Protein AF-A0A0N5D9C1-F1 (afdb_monomer_lite)

Secondary structure (DSSP, 8-state):
---------------HHHHHHHHHHHHHHHHH---------HHHHHHHHHHHHHHHHHHHHHHHHHHHHHHHHTGGGGSPP------HHHHHHHHHHHS--------

pLDDT: mean 74.48, std 17.84, range [38.59, 97.62]

InterPro domains:
  IPR038948 Protein POLR1D, isoform 2-like [PTHR34769] (49-107)
  IPR060590 POLR1D, N-terminal domain [PF28113] (49-98)

Sequence (107 aa):
MGKNKDHELTGSECDHSKLRKLDKLIVKARHQSKPVTLQKHPSTVQKISELEKRAAEEILKDVARGVRRYEMVGAQGWLKPACLTTDKKFLERVLRSTQPKSRSRDQ

Organism: Thelazia callipaeda (NCBI:txid103827)

Foldseek 3Di:
DDDDDDDDDDDDPDPPVVVVVVVVVVVVVVVVDDPPPPPCDVVNVVVVVVVVVVVVVVVVVVVVVVVVLCVVQNPCSPPDPPDDPDDPVVVVVVVVVPPDPPPPPDD

Radius of gyration: 30.8 Å; chains: 1; bounding box: 72×68×57 Å

Structure (mmCIF, N/CA/C/O backbone):
data_AF-A0A0N5D9C1-F1
#
_entry.id   AF-A0A0N5D9C1-F1
#
loop_
_atom_site.group_PDB
_atom_site.id
_atom_site.type_symbol
_atom_site.label_atom_id
_atom_site.label_alt_id
_atom_site.label_comp_id
_atom_site.label_asym_id
_atom_site.label_entity_id
_atom_site.label_seq_id
_atom_site.pdbx_PDB_ins_code
_atom_site.Cartn_x
_atom_site.Cartn_y
_atom_site.Cartn_z
_atom_site.occupancy
_atom_site.B_iso_or_equiv
_atom_site.auth_seq_id
_atom_site.auth_comp_id
_atom_site.auth_asym_id
_atom_site.auth_atom_id
_atom_site.pdbx_PDB_model_num
ATOM 1 N N . MET A 1 1 ? 39.101 48.465 -12.244 1.00 46.88 1 MET A N 1
ATOM 2 C CA . MET A 1 1 ? 38.879 47.835 -10.925 1.00 46.88 1 MET A CA 1
ATOM 3 C C . MET A 1 1 ? 37.485 48.221 -10.462 1.00 46.88 1 MET A C 1
ATOM 5 O O . MET A 1 1 ? 37.192 49.406 -10.473 1.00 46.88 1 MET A O 1
ATOM 9 N N . GLY A 1 2 ? 36.633 47.248 -10.132 1.00 49.50 2 GLY A N 1
ATOM 10 C CA . GLY A 1 2 ? 35.349 47.494 -9.465 1.00 49.50 2 GLY A CA 1
ATOM 11 C C . GLY A 1 2 ? 34.103 47.313 -10.335 1.00 49.50 2 GLY A C 1
ATOM 12 O O . GLY A 1 2 ? 33.533 48.280 -10.823 1.00 49.50 2 GLY A O 1
ATOM 13 N N . LYS A 1 3 ? 33.636 46.069 -10.467 1.00 46.56 3 LYS A N 1
ATOM 14 C CA . LYS A 1 3 ? 32.206 45.776 -10.632 1.00 46.56 3 LYS A CA 1
ATOM 15 C C . LYS A 1 3 ? 31.850 44.674 -9.638 1.00 46.56 3 LYS A C 1
ATOM 17 O O . LYS A 1 3 ? 31.831 43.506 -10.002 1.00 46.56 3 LYS A O 1
ATOM 22 N N . ASN A 1 4 ? 31.609 45.068 -8.391 1.00 46.31 4 ASN A N 1
ATOM 23 C CA . ASN A 1 4 ? 30.894 44.234 -7.431 1.00 46.31 4 ASN A CA 1
ATOM 24 C C . ASN A 1 4 ? 29.403 44.526 -7.633 1.00 46.31 4 ASN A C 1
ATOM 26 O O . ASN A 1 4 ? 28.980 45.677 -7.515 1.00 46.31 4 ASN A O 1
ATOM 30 N N . LYS A 1 5 ? 28.634 43.507 -8.015 1.00 48.38 5 LYS A N 1
ATOM 31 C CA . LYS A 1 5 ? 27.170 43.518 -8.010 1.00 48.38 5 LYS A CA 1
ATOM 32 C C . LYS A 1 5 ? 26.739 42.520 -6.945 1.00 48.38 5 LYS A C 1
ATOM 34 O O . LYS A 1 5 ? 26.600 41.343 -7.250 1.00 48.38 5 LYS A O 1
ATOM 39 N N . ASP A 1 6 ? 26.543 43.024 -5.738 1.00 53.84 6 ASP A N 1
ATOM 40 C CA . ASP A 1 6 ? 25.781 42.357 -4.690 1.00 53.84 6 ASP A CA 1
ATOM 41 C C . ASP A 1 6 ? 24.555 43.221 -4.368 1.00 53.84 6 ASP A C 1
ATOM 43 O O . ASP A 1 6 ? 24.586 44.433 -4.592 1.00 53.84 6 ASP A O 1
ATOM 47 N N . HIS A 1 7 ? 23.530 42.575 -3.805 1.00 44.06 7 HIS A N 1
ATOM 48 C CA . HIS A 1 7 ? 22.185 43.058 -3.449 1.00 44.06 7 HIS A CA 1
ATOM 49 C C . HIS A 1 7 ? 21.160 42.995 -4.605 1.00 44.06 7 HIS A C 1
ATOM 51 O O . HIS A 1 7 ? 21.397 43.488 -5.698 1.00 44.06 7 HIS A O 1
ATOM 57 N N . GLU A 1 8 ? 19.983 42.382 -4.467 1.00 43.06 8 GLU A N 1
ATOM 58 C CA . GLU A 1 8 ? 19.260 42.042 -3.245 1.00 43.06 8 GLU A CA 1
ATOM 59 C C . GLU A 1 8 ? 18.166 40.999 -3.524 1.00 43.06 8 GLU A C 1
ATOM 61 O O . GLU A 1 8 ? 17.487 41.037 -4.552 1.00 43.06 8 GLU A O 1
ATOM 66 N N . LEU A 1 9 ? 18.006 40.066 -2.584 1.00 45.41 9 LEU A N 1
ATOM 67 C CA . LEU A 1 9 ? 16.882 39.141 -2.491 1.00 45.41 9 LEU A CA 1
ATOM 68 C C . LEU A 1 9 ? 15.630 39.946 -2.133 1.00 45.41 9 LEU A C 1
ATOM 70 O O . LEU A 1 9 ? 15.484 40.399 -0.999 1.00 45.41 9 LEU A O 1
ATOM 74 N N . THR A 1 10 ? 14.715 40.119 -3.082 1.00 44.56 10 THR A N 1
ATOM 75 C CA . THR A 1 10 ? 13.410 40.717 -2.800 1.00 44.56 10 THR A CA 1
ATOM 76 C C . THR A 1 10 ? 12.551 39.706 -2.048 1.00 44.56 10 THR A C 1
ATOM 78 O O . THR A 1 10 ? 12.002 38.750 -2.597 1.00 44.56 10 THR A O 1
ATOM 81 N N . GLY A 1 11 ? 12.484 39.912 -0.733 1.00 38.59 11 GLY A N 1
ATOM 82 C CA . GLY A 1 11 ? 11.509 39.280 0.137 1.00 38.59 11 GLY A CA 1
ATOM 83 C C . GLY A 1 11 ? 10.095 39.600 -0.340 1.00 38.59 11 GLY A C 1
ATOM 84 O O . GLY A 1 11 ? 9.738 40.753 -0.561 1.00 38.59 11 GLY A O 1
ATOM 85 N N . SER A 1 12 ? 9.302 38.545 -0.504 1.00 49.38 12 SER A N 1
ATOM 86 C CA . SER A 1 12 ? 7.863 38.590 -0.750 1.00 49.38 12 SER A CA 1
ATOM 87 C C . SER A 1 12 ? 7.171 39.436 0.326 1.00 49.38 12 SER A C 1
ATOM 89 O O . SER A 1 12 ? 6.990 38.960 1.447 1.00 49.38 12 SER A O 1
ATOM 91 N N . GLU A 1 13 ? 6.753 40.655 -0.022 1.00 47.03 13 GLU A N 1
ATOM 92 C CA . GLU A 1 13 ? 5.914 41.524 0.810 1.00 47.03 13 GLU A CA 1
ATOM 93 C C . GLU A 1 13 ? 4.652 40.773 1.265 1.00 47.03 13 GLU A C 1
ATOM 95 O O . GLU A 1 13 ? 3.704 40.520 0.514 1.00 47.03 13 GLU A O 1
ATOM 100 N N . CYS A 1 14 ? 4.644 40.369 2.531 1.00 46.03 14 CYS A N 1
ATOM 101 C CA . CYS A 1 14 ? 3.505 39.745 3.177 1.00 46.03 14 CYS A CA 1
ATOM 102 C C . CYS A 1 14 ? 2.497 40.825 3.595 1.00 46.03 14 CYS A C 1
ATOM 104 O O . CYS A 1 14 ? 2.542 41.393 4.679 1.00 46.03 14 CYS A O 1
ATOM 106 N N . ASP A 1 15 ? 1.552 41.078 2.694 1.00 53.31 15 ASP A N 1
ATOM 107 C CA . ASP A 1 15 ? 0.357 41.909 2.864 1.00 53.31 15 ASP A CA 1
ATOM 108 C C . ASP A 1 15 ? -0.350 41.693 4.228 1.00 53.31 15 ASP A C 1
ATOM 110 O O . ASP A 1 15 ? -1.161 40.773 4.411 1.00 53.31 15 ASP A O 1
ATOM 114 N N . HIS A 1 16 ? -0.104 42.581 5.198 1.00 54.84 16 HIS A N 1
ATOM 115 C CA . HIS A 1 16 ? -0.701 42.551 6.545 1.00 54.84 16 HIS A CA 1
ATOM 116 C C . HIS A 1 16 ? -2.244 42.637 6.557 1.00 54.84 16 HIS A C 1
ATOM 118 O O . HIS A 1 16 ? -2.894 42.354 7.568 1.00 54.84 16 HIS A O 1
ATOM 124 N N . SER A 1 17 ? -2.862 42.994 5.429 1.00 59.00 17 SER A N 1
ATOM 125 C CA . SER A 1 17 ? -4.316 43.034 5.238 1.00 59.00 17 SER A CA 1
ATOM 126 C C . SER A 1 17 ? -4.955 41.641 5.092 1.00 59.00 17 SER A C 1
ATOM 128 O O . SER A 1 17 ? -6.133 41.462 5.424 1.00 59.00 17 SER A O 1
ATOM 130 N N . LYS A 1 18 ? -4.189 40.636 4.639 1.00 57.50 18 LYS A N 1
ATOM 131 C CA . LYS A 1 18 ? -4.654 39.250 4.433 1.00 57.50 18 LYS A CA 1
ATOM 132 C C . LYS A 1 18 ? -4.826 38.502 5.758 1.00 57.50 18 LYS A C 1
ATOM 134 O O . LYS A 1 18 ? -5.796 37.759 5.902 1.00 57.50 18 LYS A O 1
ATOM 139 N N . LEU A 1 19 ? -3.971 38.791 6.745 1.00 58.56 19 LEU A N 1
ATOM 140 C CA . LEU A 1 19 ? -4.065 38.264 8.115 1.00 58.56 19 LEU A CA 1
ATOM 141 C C . LEU A 1 19 ? -5.437 38.564 8.742 1.00 58.56 19 LEU A C 1
ATOM 143 O O . LEU A 1 19 ? -6.144 37.653 9.162 1.00 58.56 19 LEU A O 1
ATOM 147 N N . ARG A 1 20 ? -5.913 39.814 8.643 1.00 71.38 20 ARG A N 1
ATOM 148 C CA . ARG A 1 20 ? -7.205 40.220 9.233 1.00 71.38 20 ARG A CA 1
ATOM 149 C C . ARG A 1 20 ? -8.424 39.560 8.582 1.00 71.38 20 ARG A C 1
ATOM 151 O O . ARG A 1 20 ? -9.465 39.426 9.225 1.00 71.38 20 ARG A O 1
ATOM 158 N N . LYS A 1 21 ? -8.348 39.200 7.294 1.00 79.25 21 LYS A N 1
ATOM 159 C CA . LYS A 1 21 ? -9.442 38.502 6.590 1.00 79.25 21 LYS A CA 1
ATOM 160 C C . LYS A 1 21 ? -9.539 37.046 7.043 1.00 79.25 21 LYS A C 1
ATOM 162 O O . LYS A 1 21 ? -10.647 36.561 7.264 1.00 79.25 21 LYS A O 1
ATOM 167 N N . LEU A 1 22 ? -8.392 36.389 7.216 1.00 78.31 22 LEU A N 1
ATOM 168 C CA . LEU A 1 22 ? -8.317 35.023 7.730 1.00 78.31 22 LEU A CA 1
ATOM 169 C C . LEU A 1 22 ? -8.830 34.939 9.169 1.00 78.31 22 LEU A C 1
ATOM 171 O O . LEU A 1 22 ? -9.668 34.087 9.453 1.00 78.31 22 LEU A O 1
ATOM 175 N N . ASP A 1 23 ? -8.448 35.878 10.034 1.00 82.06 23 ASP A N 1
ATOM 176 C CA . ASP A 1 23 ? -8.921 35.916 11.424 1.00 82.06 23 ASP A CA 1
ATOM 177 C C . ASP A 1 23 ? -10.450 36.016 11.513 1.00 82.06 23 ASP A C 1
ATOM 179 O O . ASP A 1 23 ? -11.098 35.275 12.257 1.00 82.06 23 ASP A O 1
ATOM 183 N N . LYS A 1 24 ? -11.061 36.874 10.685 1.00 82.31 24 LYS A N 1
ATOM 184 C CA . LYS A 1 24 ? -12.526 36.999 10.593 1.00 82.31 24 LYS A CA 1
ATOM 185 C C . LYS A 1 24 ? -13.188 35.699 10.140 1.00 82.31 24 LYS A C 1
ATOM 187 O O . LYS A 1 24 ? -14.262 35.353 10.634 1.00 82.31 24 LYS A O 1
ATOM 192 N N . LEU A 1 25 ? -12.560 34.979 9.212 1.00 85.44 25 LEU A N 1
ATOM 193 C CA . LEU A 1 25 ? -13.067 33.704 8.713 1.00 85.44 25 LEU A CA 1
ATOM 194 C C . LEU A 1 25 ? -12.982 32.609 9.787 1.00 85.44 25 LEU A C 1
ATOM 196 O O . LEU A 1 25 ? -13.940 31.860 9.965 1.00 85.44 25 LEU A O 1
ATOM 200 N N . ILE A 1 26 ? -11.888 32.573 10.553 1.00 83.75 26 ILE A N 1
ATOM 201 C CA . ILE A 1 26 ? -11.684 31.644 11.675 1.00 83.75 26 ILE A CA 1
ATOM 202 C C . ILE A 1 26 ? -12.736 31.875 12.763 1.00 83.75 26 ILE A C 1
ATOM 204 O O . ILE A 1 26 ? -13.370 30.924 13.224 1.00 83.75 26 ILE A O 1
ATOM 208 N N . VAL A 1 27 ? -12.970 33.133 13.147 1.00 82.06 27 VAL A N 1
ATOM 209 C CA . VAL A 1 27 ? -14.000 33.481 14.135 1.00 82.06 27 VAL A CA 1
ATOM 210 C C . VAL A 1 27 ? -15.386 33.075 13.631 1.00 82.06 27 VAL A C 1
ATOM 212 O O . VAL A 1 27 ? -16.144 32.457 14.377 1.00 82.06 27 VAL A O 1
ATOM 215 N N . LYS A 1 28 ? -15.708 33.339 12.359 1.00 84.12 28 LYS A N 1
ATOM 216 C CA . LYS A 1 28 ? -16.995 32.955 11.759 1.00 84.12 28 LYS A CA 1
ATOM 217 C C . LYS A 1 28 ? -17.192 31.435 11.720 1.00 84.12 28 LYS A C 1
ATOM 219 O O . LYS A 1 28 ? -18.272 30.965 12.065 1.00 84.12 28 LYS A O 1
ATOM 224 N N . ALA A 1 29 ? -16.159 30.671 11.367 1.00 80.94 29 ALA A N 1
ATOM 225 C CA . ALA A 1 29 ? -16.205 29.209 11.350 1.00 80.94 29 ALA A CA 1
ATOM 226 C C . ALA A 1 29 ? -16.433 28.622 12.752 1.00 80.94 29 ALA A C 1
ATOM 228 O O . ALA A 1 29 ? -17.274 27.741 12.915 1.00 80.94 29 ALA A O 1
ATOM 229 N N . ARG A 1 30 ? -15.762 29.169 13.777 1.00 77.12 30 ARG A N 1
ATOM 230 C CA . ARG A 1 30 ? -15.946 28.752 15.180 1.00 77.12 30 ARG A CA 1
ATOM 231 C C . ARG A 1 30 ? -17.368 28.987 15.692 1.00 77.12 30 ARG A C 1
ATOM 233 O O . ARG A 1 30 ? -17.880 28.162 16.437 1.00 77.12 30 ARG A O 1
ATOM 240 N N . HIS A 1 31 ? -18.013 30.079 15.279 1.00 73.94 31 HIS A N 1
ATOM 241 C CA . HIS A 1 31 ? -19.407 30.352 15.652 1.00 73.94 31 HIS A CA 1
ATOM 242 C C . HIS A 1 31 ? -20.410 29.446 14.917 1.00 73.94 31 HIS A C 1
ATOM 244 O O . HIS A 1 31 ? -21.506 29.214 15.420 1.00 73.94 31 HIS A O 1
ATOM 250 N N . GLN A 1 32 ? -20.057 28.937 13.731 1.00 71.06 32 GLN A N 1
ATOM 251 C CA . GLN A 1 32 ? -20.917 28.048 12.942 1.00 71.06 32 GLN A CA 1
ATOM 252 C C . GLN A 1 32 ? -20.762 26.570 13.317 1.00 71.06 32 GLN A C 1
ATOM 254 O O . GLN A 1 32 ? -21.696 25.790 13.129 1.00 71.06 32 GLN A O 1
ATOM 259 N N . SER A 1 33 ? -19.620 26.172 13.879 1.00 61.44 33 SER A N 1
ATOM 260 C CA . SER A 1 33 ? -19.439 24.827 14.414 1.00 61.44 33 SER A CA 1
ATOM 261 C C . SER A 1 33 ? -20.162 24.688 15.754 1.00 61.44 33 SER A C 1
ATOM 263 O O . SER A 1 33 ? -19.618 25.023 16.806 1.00 61.44 33 SER A O 1
ATOM 265 N N . LYS A 1 34 ? -21.387 24.157 15.740 1.00 63.94 34 LYS A N 1
ATOM 266 C CA . LYS A 1 34 ? -21.961 23.557 16.951 1.00 63.94 34 LYS A CA 1
ATOM 267 C C . LYS A 1 34 ? -21.090 22.350 17.324 1.00 63.94 34 LYS A C 1
ATOM 269 O O . LYS A 1 34 ? -20.775 21.566 16.423 1.00 63.94 34 LYS A O 1
ATOM 274 N N . PRO A 1 35 ? -20.693 22.165 18.596 1.00 61.28 35 PRO A N 1
ATOM 275 C CA . PRO A 1 35 ? -20.021 20.939 18.988 1.00 61.28 35 PRO A CA 1
ATOM 276 C C . PRO A 1 35 ? -20.988 19.788 18.720 1.00 61.28 35 PRO A C 1
ATOM 278 O O . PRO A 1 35 ? -22.067 19.714 19.307 1.00 61.28 35 PRO A O 1
ATOM 281 N N . VAL A 1 36 ? -20.625 18.907 17.790 1.00 52.06 36 VAL A N 1
ATOM 282 C CA . VAL A 1 36 ? -21.291 17.618 17.642 1.00 52.06 36 VAL A CA 1
ATOM 283 C C . VAL A 1 36 ? -20.955 16.847 18.910 1.00 52.06 36 VAL A C 1
ATOM 285 O O . VAL A 1 36 ? -19.903 16.219 19.016 1.00 52.06 36 VAL A O 1
ATOM 288 N N . THR A 1 37 ? -21.824 16.944 19.914 1.00 54.47 37 THR A N 1
ATOM 289 C CA . THR A 1 37 ? -21.818 16.017 21.037 1.00 54.47 37 THR A CA 1
ATOM 290 C C . THR A 1 37 ? -22.217 14.671 20.462 1.00 54.47 37 THR A C 1
ATOM 292 O O . THR A 1 37 ? -23.394 14.339 20.340 1.00 54.47 37 THR A O 1
ATOM 295 N N . LEU A 1 38 ? -21.208 13.912 20.044 1.00 54.03 38 LEU A N 1
ATOM 296 C CA . LEU A 1 38 ? -21.335 12.494 19.788 1.00 54.03 38 LEU A CA 1
ATOM 297 C C . LEU A 1 38 ? -21.762 11.902 21.131 1.00 54.03 38 LEU A C 1
ATOM 299 O O . LEU A 1 38 ? -20.940 11.760 22.036 1.00 54.03 38 LEU A O 1
ATOM 303 N N . GLN A 1 39 ? -23.063 11.659 21.305 1.00 52.72 39 GLN A N 1
ATOM 304 C CA . GLN A 1 39 ? -23.547 10.873 22.428 1.00 52.72 39 GLN A CA 1
ATOM 305 C C . GLN A 1 39 ? -22.954 9.475 22.265 1.00 52.72 39 GLN A C 1
ATOM 307 O O . GLN A 1 39 ? -23.448 8.623 21.530 1.00 52.72 39 GLN A O 1
ATOM 312 N N . LYS A 1 40 ? -21.790 9.297 22.883 1.00 50.88 40 LYS A N 1
ATOM 313 C CA . LYS A 1 40 ? -21.013 8.073 22.912 1.00 50.88 40 LYS A CA 1
ATOM 314 C C . LYS A 1 40 ? -21.738 7.124 23.861 1.00 50.88 40 LYS A C 1
ATOM 316 O O . LYS A 1 40 ? -21.505 7.136 25.065 1.00 50.88 40 LYS A O 1
ATOM 321 N N . HIS A 1 41 ? -22.647 6.320 23.314 1.00 50.34 41 HIS A N 1
ATOM 322 C CA . HIS A 1 41 ? -23.197 5.177 24.034 1.00 50.34 41 HIS A CA 1
ATOM 323 C C . HIS A 1 41 ? -22.013 4.291 24.475 1.00 50.34 41 HIS A C 1
ATOM 325 O O . HIS A 1 41 ? -21.114 4.058 23.660 1.00 50.34 41 HIS A O 1
ATOM 331 N N . PRO A 1 42 ? -21.945 3.812 25.730 1.00 55.38 42 PRO A N 1
ATOM 332 C CA . PRO A 1 42 ? -20.760 3.125 26.262 1.00 55.38 42 PRO A CA 1
ATOM 333 C C . PRO A 1 42 ? -20.331 1.913 25.416 1.00 55.38 42 PRO A C 1
ATOM 335 O O . PRO A 1 42 ? -19.138 1.675 25.238 1.00 55.38 42 PRO A O 1
ATOM 338 N N . SER A 1 43 ? -21.287 1.224 24.784 1.00 57.50 43 SER A N 1
ATOM 339 C CA . SER A 1 43 ? -21.021 0.136 23.829 1.00 57.50 43 SER A CA 1
ATOM 340 C C . SER A 1 43 ? -20.316 0.593 22.543 1.00 57.50 43 SER A C 1
ATOM 342 O O . SER A 1 43 ? -19.496 -0.133 21.985 1.00 57.50 43 SER A O 1
ATOM 344 N N . THR A 1 44 ? -20.589 1.809 22.067 1.00 53.22 44 THR A N 1
ATOM 345 C CA . THR A 1 44 ? -19.941 2.388 20.882 1.00 53.22 44 THR A CA 1
ATOM 346 C C . THR A 1 44 ? -18.516 2.839 21.193 1.00 53.22 44 THR A C 1
ATOM 348 O O . THR A 1 44 ? -17.639 2.683 20.351 1.00 53.22 44 THR A O 1
ATOM 351 N N . VAL A 1 45 ? -18.247 3.340 22.405 1.00 60.59 45 VAL A N 1
ATOM 352 C CA . VAL A 1 45 ? -16.890 3.745 22.827 1.00 60.59 45 VAL A CA 1
ATOM 353 C C . VAL A 1 45 ? -15.946 2.553 22.892 1.00 60.59 45 VAL A C 1
ATOM 355 O O . VAL A 1 45 ? -14.825 2.642 22.397 1.00 60.59 45 VAL A O 1
ATOM 358 N N . GLN A 1 46 ? -16.409 1.436 23.457 1.00 61.12 46 GLN A N 1
ATOM 359 C CA . GLN A 1 46 ? -15.616 0.209 23.524 1.00 61.12 46 GLN A CA 1
ATOM 360 C C . GLN A 1 46 ? -15.328 -0.347 22.128 1.00 61.12 46 GLN A C 1
ATOM 362 O O . GLN A 1 46 ? -14.175 -0.616 21.805 1.00 61.12 46 GLN A O 1
ATOM 367 N N . LYS A 1 47 ? -16.340 -0.389 21.253 1.00 67.38 47 LYS A N 1
ATOM 368 C CA . LYS A 1 47 ? -16.168 -0.829 19.863 1.00 67.38 47 LYS A CA 1
ATOM 369 C C . LYS A 1 47 ? -15.212 0.066 19.065 1.00 67.38 47 LYS A C 1
ATOM 371 O O . LYS A 1 47 ? -14.425 -0.442 18.274 1.00 67.38 47 LYS A O 1
ATOM 376 N N . ILE A 1 48 ? -15.251 1.385 19.270 1.00 71.19 48 ILE A N 1
ATOM 377 C CA . ILE A 1 48 ? -14.288 2.316 18.658 1.00 71.19 48 ILE A CA 1
ATOM 378 C C . ILE A 1 48 ? -12.871 2.010 19.159 1.00 71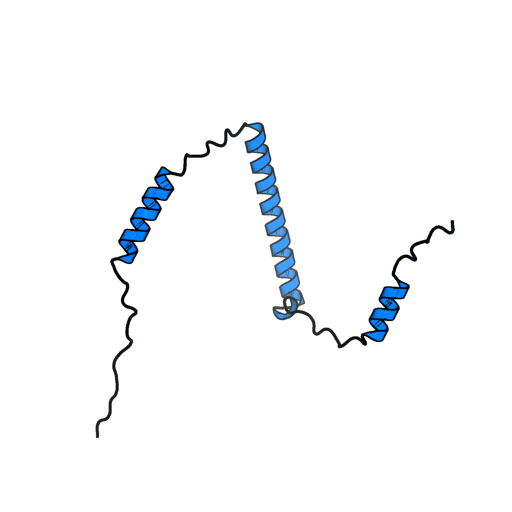.19 48 ILE A C 1
ATOM 380 O O . ILE A 1 48 ? -11.963 1.894 18.345 1.00 71.19 48 ILE A O 1
ATOM 384 N N . SER A 1 49 ? -12.692 1.787 20.463 1.00 81.81 49 SER A N 1
ATOM 3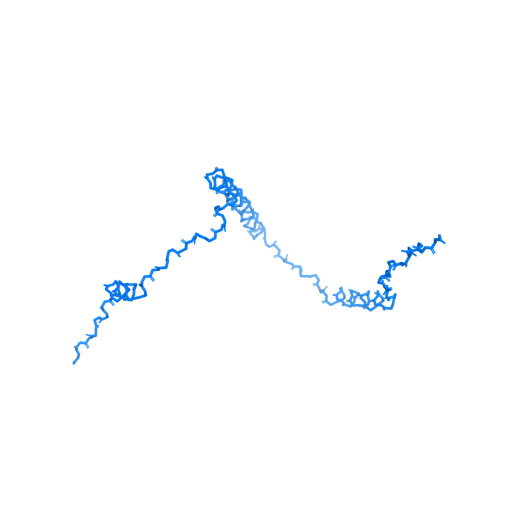85 C CA . SER A 1 49 ? -11.382 1.467 21.043 1.00 81.81 49 SER A CA 1
ATOM 386 C C . SER A 1 49 ? -10.804 0.140 20.531 1.00 81.81 49 SER A C 1
ATOM 388 O O . SER A 1 49 ? -9.605 0.038 20.282 1.00 81.81 49 SER A O 1
ATOM 390 N N . GLU A 1 50 ? -11.637 -0.880 20.325 1.00 86.88 50 GLU A N 1
ATOM 391 C CA . GLU A 1 50 ? -11.211 -2.151 19.725 1.00 86.88 50 GLU A CA 1
ATOM 392 C C . GLU A 1 50 ? -10.802 -1.992 18.257 1.00 86.88 50 GLU A C 1
ATOM 394 O O . GLU A 1 50 ? -9.784 -2.542 17.830 1.00 86.88 50 GLU A O 1
ATOM 399 N N . LEU A 1 51 ? -11.564 -1.212 17.484 1.00 91.75 51 LEU A N 1
ATOM 400 C CA . LEU A 1 51 ? -11.227 -0.903 16.096 1.00 91.75 51 LEU A CA 1
ATOM 401 C C . LEU A 1 51 ? -9.933 -0.093 15.996 1.00 91.75 51 LEU A C 1
ATOM 403 O O . LEU A 1 51 ? -9.124 -0.367 15.116 1.00 91.75 51 LEU A O 1
ATOM 407 N N . GLU A 1 52 ? -9.709 0.853 16.907 1.00 89.44 52 GLU A N 1
ATOM 408 C CA . GLU A 1 52 ? -8.468 1.627 16.998 1.00 89.44 52 GLU A CA 1
ATOM 409 C C . GLU A 1 52 ? -7.264 0.729 17.301 1.00 89.44 52 GLU A C 1
ATOM 411 O O . GLU A 1 52 ? -6.245 0.823 16.617 1.00 89.44 52 GLU A O 1
ATOM 416 N N . LYS A 1 53 ? -7.390 -0.199 18.261 1.00 93.06 53 LYS A N 1
ATOM 417 C CA . LYS A 1 53 ? -6.337 -1.185 18.559 1.00 93.06 53 LYS A CA 1
ATOM 418 C C . LYS A 1 53 ? -6.028 -2.059 17.348 1.00 93.06 53 LYS A C 1
ATOM 420 O O . LYS A 1 53 ? -4.869 -2.193 16.963 1.00 93.06 53 LYS A O 1
ATOM 425 N N . ARG A 1 54 ? -7.063 -2.588 16.692 1.00 93.94 54 ARG A N 1
ATOM 426 C CA . ARG A 1 54 ? -6.905 -3.409 15.487 1.00 93.94 54 ARG A CA 1
ATOM 427 C C . ARG A 1 54 ? -6.282 -2.626 14.330 1.00 93.94 54 ARG A C 1
ATOM 429 O O . ARG A 1 54 ? -5.460 -3.172 13.600 1.00 93.94 54 ARG A O 1
ATOM 436 N N . ALA A 1 55 ? -6.659 -1.360 14.161 1.00 94.69 55 ALA A N 1
ATOM 437 C CA . ALA A 1 55 ? -6.068 -0.486 13.157 1.00 94.69 55 ALA A CA 1
ATOM 438 C C . ALA A 1 55 ? -4.579 -0.250 13.440 1.00 94.69 55 ALA A C 1
ATOM 440 O O . ALA A 1 55 ? -3.765 -0.379 12.530 1.00 94.69 55 ALA A O 1
ATOM 441 N N . ALA A 1 56 ? -4.211 0.018 14.697 1.00 94.25 56 ALA A N 1
ATOM 442 C CA . ALA A 1 56 ? -2.817 0.186 15.096 1.00 94.25 56 ALA A CA 1
ATOM 443 C C . ALA A 1 56 ? -1.986 -1.079 14.821 1.00 94.25 56 ALA A C 1
ATOM 445 O O . ALA A 1 56 ? -0.902 -0.996 14.243 1.00 94.25 56 ALA A O 1
ATOM 446 N N . GLU A 1 57 ? -2.510 -2.257 15.165 1.00 95.38 57 GLU A N 1
ATOM 447 C CA . GLU A 1 57 ? -1.854 -3.536 14.877 1.00 95.38 57 GLU A CA 1
ATOM 448 C C . GLU A 1 57 ? -1.655 -3.773 13.376 1.00 95.38 57 GLU A C 1
ATOM 450 O O . GLU A 1 57 ? -0.586 -4.224 12.960 1.00 95.38 57 GLU A O 1
ATOM 455 N N . GLU A 1 58 ? -2.660 -3.477 12.549 1.00 95.69 58 GLU A N 1
ATOM 456 C CA . GLU A 1 58 ? -2.548 -3.681 11.103 1.00 95.69 58 GLU A CA 1
ATOM 457 C C . GLU A 1 58 ? -1.562 -2.699 10.461 1.00 95.69 58 GLU A C 1
ATOM 459 O O . GLU A 1 58 ? -0.788 -3.101 9.592 1.00 95.69 58 GLU A O 1
ATOM 464 N N . ILE A 1 59 ? -1.508 -1.451 10.939 1.00 96.31 59 ILE A N 1
ATOM 465 C CA . ILE A 1 59 ? -0.490 -0.477 10.520 1.00 96.31 59 ILE A CA 1
ATOM 466 C C . ILE A 1 59 ? 0.911 -1.009 10.839 1.00 96.31 59 ILE A C 1
ATOM 468 O O . ILE A 1 59 ? 1.777 -1.012 9.966 1.00 96.31 59 ILE A O 1
ATOM 472 N N . LEU A 1 60 ? 1.143 -1.514 12.055 1.00 96.81 60 LEU A N 1
ATOM 473 C CA . LEU A 1 60 ? 2.445 -2.071 12.442 1.00 96.81 60 LEU A CA 1
ATOM 474 C C . LEU A 1 60 ? 2.832 -3.290 11.592 1.00 96.81 60 LEU A C 1
ATOM 476 O O . LEU A 1 60 ? 3.984 -3.410 11.168 1.00 96.81 60 LEU A O 1
ATOM 480 N N . LYS A 1 61 ? 1.872 -4.172 11.290 1.00 97.62 61 LYS A N 1
ATOM 481 C CA . LYS A 1 61 ? 2.089 -5.298 10.368 1.00 97.62 61 LYS A CA 1
ATOM 482 C C . LYS A 1 61 ? 2.477 -4.811 8.977 1.00 97.62 61 LYS A C 1
ATOM 484 O O . LYS A 1 61 ? 3.389 -5.376 8.373 1.00 97.62 61 LYS A O 1
ATOM 489 N N . ASP A 1 62 ? 1.819 -3.774 8.466 1.00 95.75 62 ASP A N 1
ATOM 490 C CA . ASP A 1 62 ? 2.121 -3.253 7.136 1.00 95.75 62 ASP A CA 1
ATOM 491 C C . ASP A 1 62 ? 3.486 -2.568 7.060 1.00 95.75 62 ASP A C 1
ATOM 493 O O . ASP A 1 62 ? 4.233 -2.797 6.107 1.00 95.75 62 ASP A O 1
ATOM 497 N N . VAL A 1 63 ? 3.869 -1.832 8.107 1.00 96.00 63 VAL A N 1
ATOM 498 C CA . VAL A 1 63 ? 5.219 -1.269 8.250 1.00 96.00 63 VAL A CA 1
ATOM 499 C C . VAL A 1 63 ? 6.268 -2.381 8.224 1.00 96.00 63 VAL A C 1
ATOM 501 O O . VAL A 1 63 ? 7.219 -2.297 7.448 1.00 96.00 63 VAL A O 1
ATOM 504 N N . ALA A 1 64 ? 6.073 -3.468 8.978 1.00 95.75 64 ALA A N 1
ATOM 505 C CA . ALA A 1 64 ? 6.991 -4.610 8.963 1.00 95.75 64 ALA A CA 1
ATOM 506 C C . ALA A 1 64 ? 7.092 -5.266 7.570 1.00 95.75 64 ALA A C 1
ATOM 508 O O . ALA A 1 64 ? 8.187 -5.617 7.122 1.00 95.75 64 ALA A O 1
ATOM 509 N N . ARG A 1 65 ? 5.970 -5.392 6.843 1.00 93.69 65 ARG A N 1
ATOM 510 C CA . ARG A 1 65 ? 5.967 -5.844 5.438 1.00 93.69 65 ARG A CA 1
ATOM 511 C C . ARG A 1 65 ? 6.715 -4.870 4.525 1.00 93.69 65 ARG A C 1
ATOM 513 O O . ARG A 1 65 ? 7.362 -5.308 3.576 1.00 93.69 65 ARG A O 1
ATOM 520 N N . GLY A 1 66 ? 6.600 -3.568 4.771 1.00 91.12 66 GLY A N 1
ATOM 521 C CA . GLY A 1 66 ? 7.318 -2.517 4.050 1.00 91.12 66 GLY A CA 1
ATOM 522 C C . GLY A 1 66 ? 8.831 -2.618 4.237 1.00 91.12 66 GLY A C 1
ATOM 523 O O . GLY A 1 66 ? 9.556 -2.621 3.246 1.00 91.12 66 GLY A O 1
ATOM 524 N N . VAL A 1 67 ? 9.2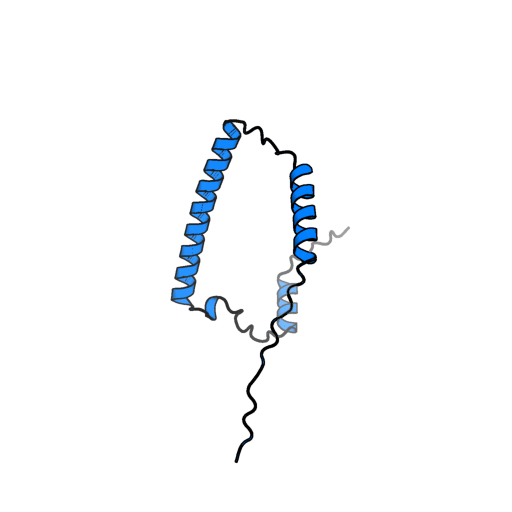91 -2.799 5.480 1.00 92.81 67 VAL A N 1
ATOM 525 C CA . VAL A 1 67 ? 10.714 -2.994 5.809 1.00 92.81 67 VAL A CA 1
ATOM 526 C C . VAL A 1 67 ? 11.273 -4.222 5.097 1.00 92.81 67 VAL A C 1
ATOM 528 O O . VAL A 1 67 ? 12.241 -4.095 4.360 1.00 92.81 67 VAL A O 1
ATOM 531 N N . ARG A 1 68 ? 10.612 -5.384 5.197 1.00 93.25 68 ARG A N 1
ATOM 532 C CA . ARG A 1 68 ? 11.066 -6.608 4.507 1.00 93.25 68 ARG A CA 1
ATOM 533 C C . ARG A 1 68 ? 11.147 -6.444 2.989 1.00 93.25 68 ARG A C 1
ATOM 535 O O . ARG A 1 68 ? 12.085 -6.927 2.361 1.00 93.25 68 ARG A O 1
ATOM 542 N N . ARG A 1 69 ? 10.161 -5.769 2.382 1.00 91.19 69 ARG A N 1
ATOM 543 C CA . ARG A 1 69 ? 10.184 -5.453 0.943 1.00 91.19 69 ARG A CA 1
ATOM 544 C C . ARG A 1 69 ? 11.377 -4.570 0.590 1.00 91.19 69 ARG A C 1
ATOM 546 O O . ARG A 1 69 ? 12.030 -4.825 -0.417 1.00 91.19 69 ARG A O 1
ATOM 553 N N . TYR A 1 70 ? 11.661 -3.567 1.414 1.00 92.12 70 TYR A N 1
ATOM 554 C CA . TYR A 1 70 ? 12.802 -2.679 1.228 1.00 92.12 70 TYR A CA 1
ATOM 555 C C . TYR A 1 70 ? 14.143 -3.397 1.429 1.00 92.12 70 TYR A C 1
ATOM 557 O O . TYR A 1 70 ? 15.062 -3.187 0.653 1.00 92.12 70 TYR A O 1
ATOM 565 N N . GLU A 1 71 ? 14.272 -4.285 2.409 1.00 92.75 71 GLU A N 1
ATOM 566 C CA . GLU A 1 71 ? 15.489 -5.089 2.593 1.00 92.75 71 GLU A CA 1
ATOM 567 C C . GLU A 1 71 ? 15.750 -6.005 1.389 1.00 92.75 71 GLU A C 1
ATOM 569 O O . GLU A 1 71 ? 16.887 -6.159 0.955 1.00 92.75 71 GLU A O 1
ATOM 574 N N . MET A 1 72 ? 14.690 -6.585 0.819 1.00 91.38 72 MET A N 1
ATOM 575 C CA . MET A 1 72 ? 14.791 -7.503 -0.316 1.00 91.38 72 MET A CA 1
ATOM 576 C C . MET A 1 72 ? 15.040 -6.791 -1.651 1.00 91.38 72 MET A C 1
ATOM 578 O O . MET A 1 72 ? 15.813 -7.272 -2.476 1.00 91.38 72 MET A O 1
ATOM 582 N N . VAL A 1 73 ? 14.345 -5.678 -1.896 1.00 89.81 73 VAL A N 1
ATOM 583 C CA . VAL A 1 73 ? 14.264 -5.034 -3.219 1.00 89.81 73 VAL A CA 1
ATOM 584 C C . VAL A 1 73 ? 14.694 -3.568 -3.170 1.00 89.81 73 VAL A C 1
ATOM 586 O O . VAL A 1 73 ? 14.542 -2.867 -4.156 1.00 89.81 73 VAL A O 1
ATOM 589 N N . GLY A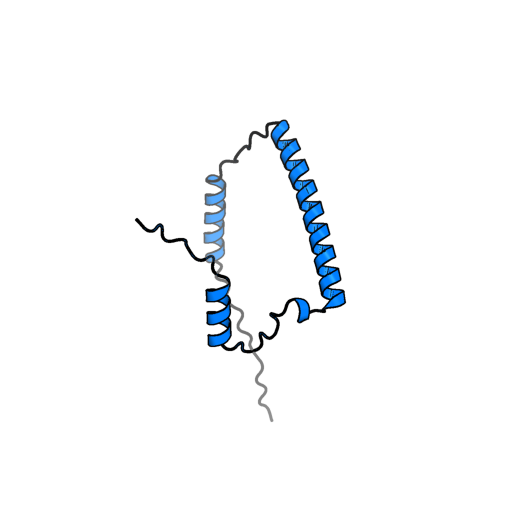 1 74 ? 15.208 -3.055 -2.056 1.00 90.69 74 GLY A N 1
ATOM 590 C CA . GLY A 1 74 ? 15.653 -1.665 -1.921 1.00 90.69 74 GLY A CA 1
ATOM 591 C C . GLY A 1 74 ? 14.587 -0.617 -2.266 1.00 90.69 74 GLY A C 1
ATOM 592 O O . GLY A 1 74 ? 13.377 -0.868 -2.261 1.00 90.69 74 GLY A O 1
ATOM 593 N N . ALA A 1 75 ? 15.048 0.586 -2.613 1.00 85.38 75 ALA A N 1
ATOM 594 C CA . ALA A 1 75 ? 14.187 1.672 -3.087 1.00 85.38 75 ALA A CA 1
ATOM 595 C C . ALA A 1 75 ? 13.496 1.332 -4.423 1.00 85.38 75 ALA A C 1
ATOM 597 O O . ALA A 1 75 ? 12.394 1.805 -4.701 1.00 85.38 75 ALA A O 1
ATOM 598 N N . GLN A 1 76 ? 14.112 0.468 -5.233 1.00 84.88 76 GLN A N 1
ATOM 599 C CA . GLN A 1 76 ? 13.596 0.036 -6.527 1.00 84.88 76 GLN A CA 1
ATOM 600 C C . GLN A 1 76 ? 12.353 -0.859 -6.427 1.00 84.88 76 GLN A C 1
ATOM 602 O O . GLN A 1 76 ? 11.591 -0.927 -7.386 1.00 84.88 76 GLN A O 1
ATOM 607 N N . GLY A 1 77 ? 12.077 -1.469 -5.268 1.00 80.69 77 GLY A N 1
ATOM 608 C CA . GLY A 1 77 ? 10.851 -2.244 -5.031 1.00 80.69 77 GLY A CA 1
ATOM 609 C C . GLY A 1 77 ? 9.555 -1.426 -5.074 1.00 80.69 77 GLY A C 1
ATOM 610 O O . GLY A 1 77 ? 8.473 -1.997 -5.198 1.00 80.69 77 GLY A O 1
ATOM 611 N N . TRP A 1 78 ? 9.661 -0.096 -4.994 1.00 80.56 78 TRP A N 1
ATOM 612 C CA . TRP A 1 78 ? 8.542 0.838 -5.152 1.00 80.56 78 TRP A CA 1
ATOM 613 C C . TRP A 1 78 ? 8.410 1.387 -6.576 1.00 80.56 78 TRP A C 1
ATOM 615 O O . TRP A 1 78 ? 7.396 2.003 -6.906 1.00 80.56 78 TRP A O 1
ATOM 625 N N . LEU A 1 79 ? 9.416 1.176 -7.428 1.00 83.88 79 LEU A N 1
ATOM 626 C CA . LEU A 1 79 ? 9.360 1.584 -8.824 1.00 83.88 79 LEU A CA 1
ATOM 627 C C . LEU A 1 79 ? 8.519 0.579 -9.609 1.00 83.88 79 LEU A C 1
ATOM 629 O O . LEU A 1 79 ? 8.623 -0.634 -9.422 1.00 83.88 79 LEU A O 1
ATOM 633 N N . LYS A 1 80 ? 7.686 1.084 -10.525 1.00 80.88 80 LYS A N 1
ATOM 634 C CA . LYS A 1 80 ? 6.968 0.223 -11.467 1.00 80.88 80 LYS A CA 1
ATOM 635 C C . LYS A 1 80 ? 8.012 -0.610 -12.230 1.00 80.88 80 LYS A C 1
ATOM 637 O O . LYS A 1 80 ? 8.906 -0.007 -12.830 1.00 80.88 80 LYS A O 1
ATOM 642 N N . PRO A 1 81 ? 7.911 -1.953 -12.242 1.00 78.19 81 PRO A N 1
ATOM 643 C CA . PRO A 1 81 ? 8.850 -2.774 -12.990 1.00 78.19 81 PRO A CA 1
ATOM 644 C C . PRO A 1 81 ? 8.815 -2.358 -14.458 1.00 78.19 81 PRO A C 1
ATOM 646 O O . PRO A 1 81 ? 7.751 -2.004 -14.977 1.00 78.19 81 PRO A O 1
ATOM 649 N N . ALA A 1 82 ? 9.971 -2.399 -15.122 1.00 79.00 82 ALA A N 1
ATOM 650 C CA . ALA A 1 82 ? 10.045 -2.185 -16.558 1.00 79.00 82 ALA A CA 1
ATOM 651 C C . ALA A 1 82 ? 9.166 -3.245 -17.231 1.00 79.00 82 ALA A C 1
ATOM 653 O O . ALA A 1 82 ? 9.544 -4.410 -17.351 1.00 79.00 82 ALA A O 1
ATOM 654 N N . CYS A 1 83 ? 7.941 -2.865 -17.596 1.00 73.75 83 CYS A N 1
ATOM 655 C CA . CYS A 1 83 ? 7.056 -3.752 -18.317 1.00 73.75 83 CYS A CA 1
ATOM 656 C C . CYS A 1 83 ? 7.685 -3.942 -19.692 1.00 73.75 83 CYS A C 1
ATOM 658 O O . CYS A 1 83 ? 7.730 -3.003 -20.491 1.00 73.75 83 CYS A O 1
ATOM 660 N N . LEU A 1 84 ? 8.212 -5.142 -19.941 1.00 77.31 84 LEU A N 1
ATOM 661 C CA . LEU A 1 84 ? 8.659 -5.523 -21.272 1.00 77.31 84 LEU A CA 1
ATOM 662 C C . LEU A 1 84 ? 7.515 -5.216 -22.236 1.00 77.31 84 LEU A C 1
ATOM 664 O O . LEU A 1 84 ? 6.349 -5.504 -21.938 1.00 77.31 84 LEU A O 1
ATOM 668 N N . THR A 1 85 ? 7.837 -4.580 -23.361 1.00 81.19 85 TH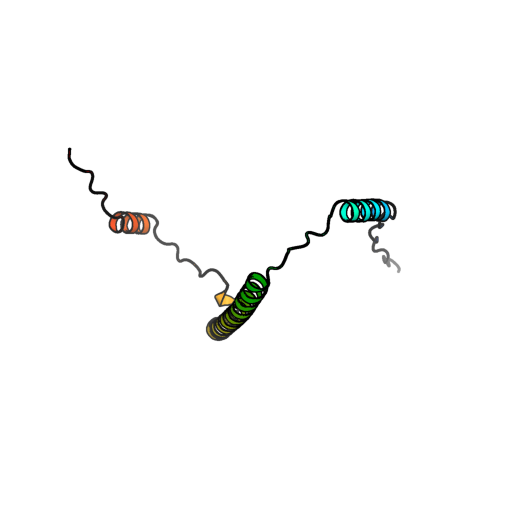R A N 1
ATOM 669 C CA . THR A 1 85 ? 6.860 -4.276 -24.405 1.00 81.19 85 THR A CA 1
ATOM 670 C C . THR A 1 85 ? 6.251 -5.593 -24.861 1.00 81.19 85 THR A C 1
ATOM 672 O O . THR A 1 85 ? 6.867 -6.356 -25.600 1.00 81.19 85 THR A O 1
ATOM 675 N N . THR A 1 86 ? 5.070 -5.905 -24.344 1.00 82.19 86 THR A N 1
ATOM 676 C CA . THR A 1 86 ? 4.355 -7.128 -24.691 1.00 82.19 86 THR A CA 1
ATOM 677 C C . THR A 1 86 ? 3.699 -6.904 -26.047 1.00 82.19 86 THR A C 1
ATOM 679 O O . THR A 1 86 ? 3.135 -5.832 -26.284 1.00 82.19 86 THR A O 1
ATOM 682 N N . ASP A 1 87 ? 3.762 -7.890 -26.943 1.00 89.06 87 ASP A N 1
ATOM 683 C CA . ASP A 1 87 ? 3.038 -7.814 -28.211 1.00 89.06 87 ASP A CA 1
ATOM 684 C C . ASP A 1 87 ? 1.533 -7.700 -27.925 1.00 89.06 87 ASP A C 1
ATOM 686 O O . ASP A 1 87 ? 0.912 -8.606 -27.359 1.00 89.06 87 ASP A O 1
ATOM 690 N N . LYS A 1 88 ? 0.944 -6.567 -28.322 1.00 92.00 88 LYS A N 1
ATOM 691 C CA . LYS A 1 88 ? -0.478 -6.273 -28.121 1.00 92.00 88 LYS A CA 1
ATOM 692 C C . LYS A 1 88 ? -1.361 -7.379 -28.699 1.00 92.00 88 LYS A C 1
ATOM 694 O O . LYS A 1 88 ? -2.334 -7.766 -28.059 1.00 92.00 88 LYS A O 1
ATOM 699 N N . LYS A 1 89 ? -0.978 -7.956 -29.846 1.00 93.44 89 LYS A N 1
ATOM 700 C CA . LYS A 1 89 ? -1.733 -9.041 -30.491 1.00 93.44 89 LYS A CA 1
ATOM 701 C C . LYS A 1 89 ? -1.715 -10.317 -29.660 1.00 93.44 89 LYS A C 1
ATOM 703 O O . LYS A 1 89 ? -2.723 -11.017 -29.589 1.00 93.44 89 LYS A O 1
ATOM 708 N N . PHE A 1 90 ? -0.579 -10.639 -29.043 1.00 92.56 90 PHE A N 1
ATOM 709 C CA . PHE A 1 90 ? -0.482 -11.785 -28.144 1.00 92.56 90 PHE A CA 1
ATOM 710 C C . PHE A 1 90 ? -1.401 -11.597 -26.934 1.00 92.56 90 PHE A C 1
ATOM 712 O O . PHE A 1 90 ? -2.203 -12.481 -26.637 1.00 92.56 90 PHE A O 1
ATOM 719 N N . LEU A 1 91 ? -1.354 -10.425 -26.296 1.00 90.62 91 LEU A N 1
ATOM 720 C CA . LEU A 1 91 ? -2.195 -10.126 -25.138 1.00 90.62 91 LEU A CA 1
ATOM 721 C C . LEU A 1 91 ? -3.690 -10.190 -25.480 1.00 90.62 91 LEU A C 1
ATOM 723 O O . LEU A 1 91 ? -4.459 -10.805 -24.747 1.00 90.62 91 LEU A O 1
ATOM 727 N N . GLU A 1 92 ? -4.095 -9.620 -26.615 1.00 93.44 92 GLU A N 1
ATOM 728 C CA . GLU A 1 92 ? -5.475 -9.697 -27.107 1.00 93.44 92 GLU A CA 1
ATOM 729 C C . GLU A 1 92 ? -5.943 -11.145 -27.307 1.00 93.44 92 GLU A C 1
ATOM 731 O O . GLU A 1 92 ? -7.052 -11.497 -26.898 1.00 93.44 92 GLU A O 1
ATOM 736 N N . ARG A 1 93 ? -5.100 -12.010 -27.894 1.00 94.62 93 ARG A N 1
ATOM 737 C CA . ARG A 1 93 ? -5.414 -13.440 -28.062 1.00 94.62 93 ARG A CA 1
ATOM 738 C C . ARG A 1 93 ? -5.576 -14.143 -26.719 1.00 94.62 93 ARG A C 1
ATOM 740 O O . ARG A 1 93 ? -6.542 -14.883 -26.547 1.00 94.62 93 ARG A O 1
ATOM 747 N N . VAL A 1 94 ? -4.666 -13.893 -25.776 1.00 94.00 94 VAL A N 1
ATOM 748 C CA . VAL A 1 94 ? -4.725 -14.482 -24.431 1.00 94.00 94 VAL A CA 1
ATOM 749 C C . VAL A 1 94 ? -6.003 -14.045 -23.720 1.00 94.00 94 VAL A C 1
ATOM 751 O O . VAL A 1 94 ? -6.759 -14.905 -23.277 1.00 94.00 94 VAL A O 1
ATOM 754 N N . LEU A 1 95 ? -6.306 -12.745 -23.692 1.00 93.12 95 LEU A N 1
ATOM 755 C CA . LEU A 1 95 ? -7.524 -12.219 -23.069 1.00 93.12 95 LEU A CA 1
ATOM 756 C C . LEU A 1 95 ? -8.791 -12.823 -23.683 1.00 93.12 95 LEU A C 1
ATOM 758 O O . LEU A 1 95 ? -9.695 -13.222 -22.957 1.00 93.12 95 LEU A O 1
ATOM 762 N N . ARG A 1 96 ? -8.857 -12.948 -25.013 1.00 92.19 96 ARG A N 1
ATOM 763 C CA . ARG A 1 96 ? -10.004 -13.575 -25.684 1.00 92.19 96 ARG A CA 1
ATOM 764 C C . ARG A 1 96 ? -10.129 -15.068 -25.359 1.00 92.19 96 ARG A C 1
ATOM 766 O O . ARG A 1 96 ? -11.243 -15.573 -25.298 1.00 92.19 96 ARG A O 1
ATOM 773 N N . SER A 1 97 ? -9.013 -15.768 -25.152 1.00 91.19 97 SER A N 1
ATOM 774 C CA . SER A 1 97 ? -9.012 -17.195 -24.800 1.00 91.19 97 SER A CA 1
ATOM 775 C C . SER A 1 97 ? -9.412 -17.468 -23.347 1.00 91.19 97 SER A C 1
ATOM 777 O O . SER A 1 97 ? -10.008 -18.504 -23.067 1.00 91.19 97 SER A O 1
ATOM 779 N N . THR A 1 98 ? -9.100 -16.545 -22.432 1.00 91.38 98 THR A N 1
ATOM 780 C CA . THR A 1 98 ? -9.398 -16.679 -20.999 1.00 91.38 98 THR A CA 1
ATOM 781 C C . THR A 1 98 ? -10.747 -16.082 -20.614 1.00 91.38 98 THR A C 1
ATOM 783 O O . THR A 1 98 ? -11.229 -16.329 -19.508 1.00 91.38 98 THR A O 1
ATOM 786 N N . GLN A 1 99 ? -11.383 -15.316 -21.507 1.00 86.06 99 GLN A N 1
ATOM 787 C CA . GLN A 1 99 ? -12.737 -14.831 -21.282 1.00 86.06 99 GLN A CA 1
ATOM 788 C C . GLN A 1 99 ? -13.716 -16.012 -21.200 1.00 86.06 99 GLN A C 1
ATOM 790 O O . GLN A 1 99 ? -13.725 -16.871 -22.087 1.00 86.06 99 GLN A O 1
ATOM 795 N N . PRO A 1 100 ? -14.566 -16.068 -20.157 1.00 81.06 100 PRO A N 1
ATOM 796 C CA . PRO A 1 100 ? -15.606 -17.076 -20.078 1.00 81.06 100 PRO A CA 1
ATOM 797 C C . PRO A 1 100 ? -16.510 -16.903 -21.294 1.00 81.06 100 PRO A C 1
ATOM 799 O O . PRO A 1 100 ? -17.115 -15.847 -21.480 1.00 81.06 100 PRO A O 1
ATOM 802 N N . LYS A 1 101 ? -16.570 -17.934 -22.143 1.00 74.75 101 LYS A N 1
ATOM 803 C CA . LYS A 1 101 ? -17.446 -17.974 -23.313 1.00 74.75 101 LYS A CA 1
ATOM 804 C C . LYS A 1 101 ? -18.867 -17.782 -22.792 1.00 74.75 101 LYS A C 1
ATOM 806 O O . LYS A 1 101 ? -19.414 -18.699 -22.174 1.00 74.75 101 LYS A O 1
ATOM 811 N N . SER A 1 102 ? -19.430 -16.581 -22.945 1.00 69.38 102 SER A N 1
ATOM 812 C CA . SER A 1 102 ? -20.823 -16.351 -22.596 1.00 69.38 102 SER A CA 1
ATOM 813 C C . SER A 1 102 ? -21.614 -17.355 -23.420 1.00 69.38 102 SER A C 1
ATOM 815 O O . SER A 1 102 ? -21.580 -17.342 -24.648 1.00 69.38 102 SER A O 1
ATOM 817 N N . ARG A 1 103 ? -22.237 -18.318 -22.736 1.00 61.75 103 ARG A N 1
ATOM 818 C CA . ARG A 1 103 ? -23.207 -19.209 -23.358 1.00 61.75 103 ARG A CA 1
ATOM 819 C C . ARG A 1 103 ? -24.368 -18.307 -23.744 1.00 61.75 103 ARG A C 1
ATOM 821 O O . ARG A 1 103 ? -25.243 -18.042 -22.920 1.00 61.75 103 ARG A O 1
ATOM 828 N N . SER A 1 104 ? -24.323 -17.746 -24.950 1.00 59.41 104 SER A N 1
ATOM 82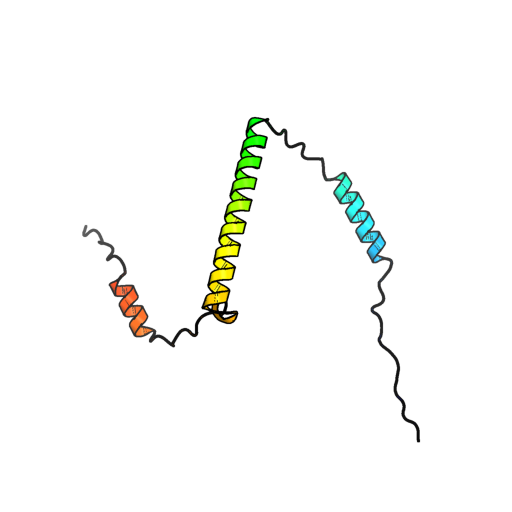9 C CA . SER A 1 104 ? -25.527 -17.274 -25.606 1.00 59.41 104 SER A CA 1
ATOM 830 C C . SER A 1 104 ? -26.469 -18.463 -25.582 1.00 59.41 104 SER A C 1
ATOM 832 O O . SER A 1 104 ? -26.170 -19.521 -26.126 1.00 59.41 104 SER A O 1
ATOM 834 N N . ARG A 1 105 ? -27.529 -18.307 -24.793 1.00 57.78 105 ARG A N 1
ATOM 835 C CA . ARG A 1 105 ? -28.693 -19.172 -24.822 1.00 57.78 105 ARG A CA 1
ATOM 836 C C . ARG A 1 105 ? -29.159 -19.185 -26.271 1.00 57.78 105 ARG A C 1
ATOM 838 O O . ARG A 1 105 ? -29.644 -18.159 -26.737 1.00 57.78 105 ARG A O 1
ATOM 845 N N . ASP A 1 106 ? -28.945 -20.303 -26.948 1.00 53.72 106 ASP A N 1
ATOM 846 C CA . ASP A 1 106 ? -29.698 -20.644 -28.143 1.00 53.72 106 ASP A CA 1
ATOM 847 C C . ASP A 1 106 ? -31.171 -20.719 -27.701 1.00 53.72 106 ASP A C 1
ATOM 849 O O . ASP A 1 106 ? -31.556 -21.601 -26.927 1.00 53.72 106 ASP A O 1
ATOM 853 N N . GLN A 1 107 ? -31.932 -19.686 -28.066 1.00 43.41 107 GLN A N 1
ATOM 854 C CA . GLN A 1 107 ? -33.385 -19.734 -28.218 1.00 43.41 107 GLN A CA 1
ATOM 855 C C . GLN A 1 107 ? -33.681 -19.993 -29.689 1.00 43.41 107 GLN A C 1
ATOM 857 O O . GLN A 1 107 ? -32.948 -19.416 -30.526 1.00 43.41 107 GLN A O 1
#